Protein AF-A0A521LU55-F1 (afdb_monomer_lite)

Foldseek 3Di:
DDDDDDDDDDDDDDDDDPDDDDDDDPPPDPPPPPDPPPPDPDDDDADPFGWDWDWDDDPPWIWIWIDGPPDIKIWTWDQDPVRDIDIDID

Sequence (90 aa):
MNDLPHLHSAGCSTALRAGLLLTAVSLSAPLVLNAPAAEHPSPSSPSSEGLQVEVVKKGLGKEVTIRKGSKEWYMLVEVTESNSVVIRQE

pLDDT: mean 72.76, std 21.5, range [36.94, 98.12]

Structure (mmCIF, N/CA/C/O backbone):
data_AF-A0A521LU55-F1
#
_entry.id   AF-A0A521LU55-F1
#
loop_
_atom_site.group_PDB
_atom_site.id
_atom_site.type_symbol
_atom_site.label_atom_id
_atom_site.label_alt_id
_atom_site.label_comp_id
_atom_site.label_asym_id
_atom_site.label_entity_id
_atom_site.label_seq_id
_atom_site.pdbx_PDB_ins_code
_atom_site.Cartn_x
_atom_site.Cartn_y
_atom_site.Cartn_z
_atom_site.occupancy
_atom_site.B_iso_or_equiv
_atom_site.auth_seq_id
_atom_site.auth_comp_id
_atom_site.auth_asym_id
_atom_site.auth_atom_id
_atom_site.pdbx_PDB_model_num
ATOM 1 N N . MET A 1 1 ? 5.865 -61.857 -54.803 1.00 36.94 1 MET A N 1
ATOM 2 C CA . MET A 1 1 ? 7.276 -62.215 -54.564 1.00 36.94 1 MET A CA 1
ATOM 3 C C . MET A 1 1 ? 7.713 -61.591 -53.250 1.00 36.94 1 MET A C 1
ATOM 5 O O . MET A 1 1 ? 7.701 -60.375 -53.188 1.00 36.94 1 MET A O 1
ATOM 9 N N . ASN A 1 2 ? 8.075 -62.280 -52.177 1.00 40.31 2 ASN A N 1
ATOM 10 C CA . ASN A 1 2 ? 8.152 -63.703 -51.851 1.00 40.31 2 ASN A CA 1
ATOM 11 C C . ASN A 1 2 ? 8.099 -63.806 -50.309 1.00 40.31 2 ASN A C 1
ATOM 13 O O . ASN A 1 2 ? 8.660 -62.950 -49.631 1.00 40.31 2 ASN A O 1
ATOM 17 N N . ASP A 1 3 ? 7.384 -64.822 -49.830 1.00 40.56 3 ASP A N 1
ATOM 18 C CA . ASP A 1 3 ? 7.651 -65.707 -48.685 1.00 40.56 3 ASP A CA 1
ATOM 19 C C . ASP A 1 3 ? 8.272 -65.198 -47.355 1.00 40.56 3 ASP A C 1
ATOM 21 O O . ASP A 1 3 ? 9.421 -64.770 -47.276 1.00 40.56 3 ASP A O 1
ATOM 25 N N . LEU A 1 4 ? 7.515 -65.413 -46.263 1.00 42.72 4 LEU A N 1
ATOM 26 C CA . LEU A 1 4 ? 8.006 -65.888 -44.944 1.00 42.72 4 LEU A CA 1
ATOM 27 C C . LEU A 1 4 ? 8.591 -67.322 -45.093 1.00 42.72 4 LEU A C 1
ATOM 29 O O . LEU A 1 4 ? 8.310 -67.954 -46.103 1.00 42.72 4 LEU A O 1
ATOM 33 N N . PRO A 1 5 ? 9.104 -68.013 -44.050 1.00 51.72 5 PRO A N 1
ATOM 34 C CA . PRO A 1 5 ? 9.952 -67.664 -42.902 1.00 51.72 5 PRO A CA 1
ATOM 35 C C . PRO A 1 5 ? 11.160 -68.638 -42.790 1.00 51.72 5 PRO A C 1
ATOM 37 O O . PRO A 1 5 ? 11.114 -69.742 -43.320 1.00 51.72 5 PRO A O 1
ATOM 40 N N . HIS A 1 6 ? 12.198 -68.338 -41.997 1.00 44.72 6 HIS A N 1
ATOM 41 C CA . HIS A 1 6 ? 13.154 -69.379 -41.575 1.00 44.72 6 HIS A CA 1
ATOM 42 C C . HIS A 1 6 ? 13.539 -69.238 -40.102 1.00 44.72 6 HIS A C 1
ATOM 44 O O . HIS A 1 6 ? 14.307 -68.365 -39.706 1.00 44.72 6 HIS A O 1
ATOM 50 N N . LEU A 1 7 ? 12.987 -70.150 -39.298 1.00 42.69 7 LEU A N 1
ATOM 51 C CA . LEU A 1 7 ? 13.547 -70.563 -38.019 1.00 42.69 7 LEU A CA 1
ATOM 52 C C . LEU A 1 7 ? 14.908 -71.239 -38.270 1.00 42.69 7 LEU A C 1
ATOM 54 O O . LEU A 1 7 ? 14.999 -72.174 -39.063 1.00 42.69 7 LEU A O 1
ATOM 58 N N . HIS A 1 8 ? 15.929 -70.839 -37.523 1.00 42.28 8 HIS A N 1
ATOM 59 C CA . HIS A 1 8 ? 17.131 -71.635 -37.264 1.00 42.28 8 HIS A CA 1
ATOM 60 C C . HIS A 1 8 ? 17.391 -71.464 -35.760 1.00 42.28 8 HIS A C 1
ATOM 62 O O . HIS A 1 8 ? 17.612 -70.348 -35.305 1.00 42.28 8 HIS A O 1
ATOM 68 N N . SER A 1 9 ? 17.039 -72.415 -34.892 1.00 40.94 9 SER A N 1
ATOM 69 C CA . SER A 1 9 ? 17.594 -73.766 -34.713 1.00 40.94 9 SER A CA 1
ATOM 70 C C . SER A 1 9 ? 19.089 -73.762 -34.385 1.00 40.94 9 SER A C 1
ATOM 72 O O . SER A 1 9 ? 19.884 -73.174 -35.111 1.00 40.94 9 SER A O 1
ATOM 74 N N . ALA A 1 10 ? 19.416 -74.514 -33.329 1.00 42.78 10 ALA A N 1
ATOM 75 C CA . ALA A 1 10 ? 20.726 -74.794 -32.735 1.00 42.78 10 ALA A CA 1
ATOM 76 C C . ALA A 1 10 ? 21.282 -73.685 -31.813 1.00 42.78 10 ALA A C 1
ATOM 78 O O . ALA A 1 10 ? 21.436 -72.541 -32.204 1.00 42.78 10 ALA A O 1
ATOM 79 N N . GLY A 1 11 ? 21.628 -73.942 -30.557 1.00 41.91 11 GLY A N 1
ATOM 80 C CA . GLY A 1 11 ? 21.669 -75.203 -29.841 1.00 41.91 11 GLY A CA 1
ATOM 81 C C . GLY A 1 11 ? 21.915 -74.934 -28.362 1.00 41.91 11 GLY A C 1
ATOM 82 O O . GLY A 1 11 ? 22.695 -74.067 -27.976 1.00 41.91 11 GLY A O 1
ATOM 83 N N . CYS A 1 12 ? 21.204 -75.696 -27.545 1.00 44.75 12 CYS A N 1
ATOM 84 C CA . CYS A 1 12 ? 21.507 -75.898 -26.145 1.00 44.75 12 CYS A CA 1
ATOM 85 C C . CYS A 1 12 ? 22.883 -76.575 -26.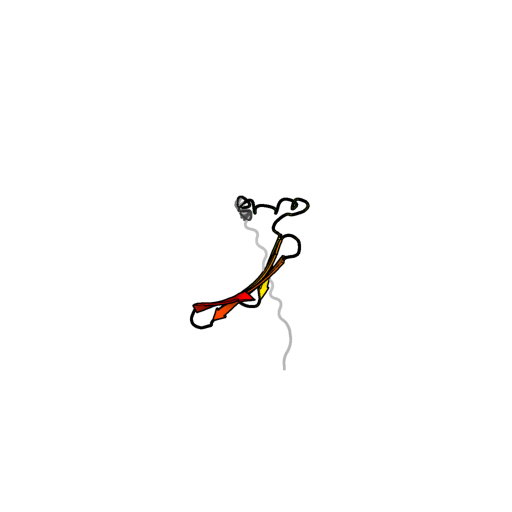045 1.00 44.75 12 CYS A C 1
ATOM 87 O O . CYS A 1 12 ? 23.075 -77.636 -26.634 1.00 44.75 12 CYS A O 1
ATOM 89 N N . SER A 1 13 ? 23.830 -76.000 -25.306 1.00 43.66 13 SER A N 1
ATOM 90 C CA . SER A 1 13 ? 24.841 -76.815 -24.633 1.00 43.66 13 SER A CA 1
ATOM 91 C C . SER A 1 13 ? 25.329 -76.111 -23.375 1.00 43.66 13 SER A C 1
ATOM 93 O O . SER A 1 13 ? 26.028 -75.100 -23.394 1.00 43.66 13 SER A O 1
ATOM 95 N N . THR A 1 14 ? 24.851 -76.665 -22.271 1.00 48.03 14 THR A N 1
ATOM 96 C CA . THR A 1 14 ? 25.182 -76.414 -20.875 1.00 48.03 14 THR A CA 1
ATOM 97 C C . THR A 1 14 ? 26.684 -76.316 -20.623 1.00 48.03 14 THR A C 1
ATOM 99 O O . THR A 1 14 ? 27.406 -77.298 -20.777 1.00 48.03 14 THR A O 1
ATOM 102 N N . ALA A 1 15 ? 27.131 -75.180 -20.096 1.00 48.94 15 ALA A N 1
ATOM 103 C CA . ALA A 1 15 ? 28.370 -75.108 -19.334 1.00 48.94 15 ALA A CA 1
ATOM 104 C C . ALA A 1 15 ? 28.093 -74.386 -18.015 1.00 48.94 15 ALA A C 1
ATOM 106 O O . ALA A 1 15 ? 28.077 -73.162 -17.907 1.00 48.94 15 ALA A O 1
ATOM 107 N N . LEU A 1 16 ? 27.819 -75.224 -17.023 1.00 52.41 16 LEU A N 1
ATOM 108 C CA . LEU A 1 16 ? 27.724 -74.952 -15.603 1.00 52.41 16 LEU A CA 1
ATOM 109 C C . LEU A 1 16 ? 28.897 -74.066 -15.143 1.00 52.41 16 LEU A C 1
ATOM 111 O O . LEU A 1 16 ? 30.030 -74.532 -15.034 1.00 52.41 16 LEU A O 1
ATOM 115 N N . ARG A 1 17 ? 28.637 -72.798 -14.831 1.00 44.50 17 ARG A N 1
ATOM 116 C CA . ARG A 1 17 ? 29.518 -72.012 -13.964 1.00 44.50 17 ARG A CA 1
ATOM 117 C C . ARG A 1 17 ? 28.672 -71.278 -12.943 1.00 44.50 17 ARG A C 1
ATOM 119 O O . ARG A 1 17 ? 28.075 -70.245 -13.221 1.00 44.50 17 ARG A O 1
ATOM 126 N N . ALA A 1 18 ? 28.628 -71.874 -11.756 1.00 48.53 18 ALA A N 1
ATOM 127 C CA . ALA A 1 18 ? 28.229 -71.221 -10.527 1.00 48.53 18 ALA A CA 1
ATOM 128 C C . ALA A 1 18 ? 29.055 -69.934 -10.371 1.00 48.53 18 ALA A C 1
ATOM 130 O O . ALA A 1 18 ? 30.252 -69.977 -10.100 1.00 48.53 18 ALA A O 1
ATOM 131 N N . GLY A 1 19 ? 28.407 -68.800 -10.613 1.00 49.72 19 GLY A N 1
ATOM 132 C CA . GLY A 1 19 ? 28.951 -67.466 -10.421 1.00 49.72 19 GLY A CA 1
ATOM 133 C C . GLY A 1 19 ? 28.017 -66.708 -9.499 1.00 49.72 19 GLY A C 1
ATOM 134 O O . GLY A 1 19 ? 27.133 -65.991 -9.951 1.00 49.72 19 GLY A O 1
ATOM 135 N N . LEU A 1 20 ? 28.192 -66.927 -8.198 1.00 53.88 20 LEU A N 1
ATOM 136 C CA . LEU A 1 20 ? 27.666 -66.073 -7.144 1.00 53.88 20 LEU A CA 1
ATOM 137 C C . LEU A 1 20 ? 28.187 -64.646 -7.379 1.00 53.88 20 LEU A C 1
ATOM 139 O O . LEU A 1 20 ? 29.355 -64.371 -7.122 1.00 53.88 20 LEU A O 1
ATOM 143 N N . LEU A 1 21 ? 27.333 -63.748 -7.865 1.00 52.66 21 LEU A N 1
ATOM 144 C CA . LEU A 1 21 ? 27.597 -62.310 -7.881 1.00 52.66 21 LEU A CA 1
ATOM 145 C C . LEU A 1 21 ? 26.465 -61.609 -7.135 1.00 52.66 21 LEU A C 1
ATOM 147 O O . LEU A 1 21 ? 25.432 -61.231 -7.679 1.00 52.66 21 LEU A O 1
ATOM 151 N N . LEU A 1 22 ? 26.687 -61.526 -5.826 1.00 56.25 22 LEU A N 1
ATOM 152 C CA . LEU A 1 22 ? 26.061 -60.574 -4.924 1.00 56.25 22 LEU A CA 1
ATOM 153 C C . LEU A 1 22 ? 26.355 -59.132 -5.372 1.00 56.25 22 LEU A C 1
ATOM 155 O O . LEU A 1 22 ? 27.426 -58.850 -5.906 1.00 56.25 22 LEU A O 1
ATOM 159 N N . THR A 1 23 ? 25.458 -58.233 -4.950 1.00 55.25 23 THR A N 1
ATOM 160 C CA . THR A 1 23 ? 25.578 -56.759 -4.868 1.00 55.25 23 THR A CA 1
ATOM 161 C C . 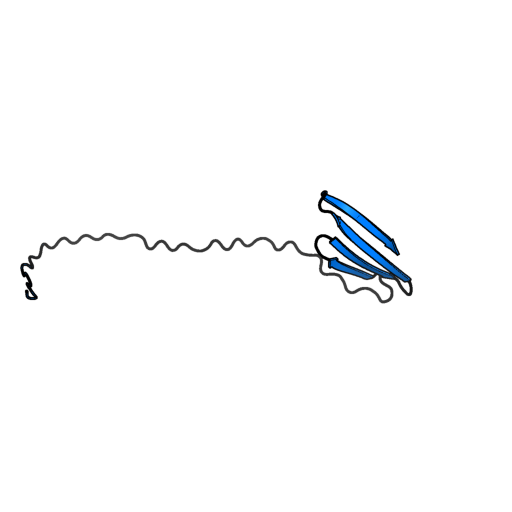THR A 1 23 ? 25.198 -55.994 -6.148 1.00 55.25 23 THR A C 1
ATOM 163 O O . THR A 1 23 ? 25.608 -56.353 -7.237 1.00 55.25 23 THR A O 1
ATOM 166 N N . ALA A 1 24 ? 24.396 -54.931 -6.130 1.00 55.75 24 ALA A N 1
ATOM 167 C CA . ALA A 1 24 ? 23.765 -54.187 -5.047 1.00 55.75 24 ALA A CA 1
ATOM 168 C C . ALA A 1 24 ? 22.447 -53.599 -5.579 1.00 55.75 24 ALA A C 1
ATOM 170 O O . ALA A 1 24 ? 22.434 -52.953 -6.625 1.00 55.75 24 ALA A O 1
ATOM 171 N N . VAL A 1 25 ? 21.342 -53.797 -4.858 1.00 56.34 25 VAL A N 1
ATOM 172 C CA . VAL A 1 25 ? 20.148 -52.969 -5.051 1.00 56.34 25 VAL A CA 1
ATOM 173 C C . VAL A 1 25 ? 20.494 -51.602 -4.473 1.00 56.34 25 VAL A C 1
ATOM 175 O O . VAL A 1 25 ? 20.598 -51.444 -3.258 1.00 56.34 25 VAL A O 1
ATOM 178 N N . SER A 1 26 ? 20.730 -50.622 -5.338 1.00 56.66 26 SER A N 1
ATOM 179 C CA . SER A 1 26 ? 20.880 -49.225 -4.950 1.00 56.66 26 SER A CA 1
ATOM 180 C C . SER A 1 26 ? 19.521 -48.694 -4.486 1.00 56.66 26 SER A C 1
ATOM 182 O O . SER A 1 26 ? 18.747 -48.138 -5.259 1.00 56.66 26 SER A O 1
ATOM 184 N N . LEU A 1 27 ? 19.220 -48.889 -3.199 1.00 57.34 27 LEU A N 1
ATOM 185 C CA . LEU A 1 27 ? 18.163 -48.166 -2.496 1.00 57.34 27 LEU A CA 1
ATOM 186 C C . LEU A 1 27 ? 18.621 -46.707 -2.345 1.00 57.34 27 LEU A C 1
ATOM 188 O O . LEU A 1 27 ? 19.267 -46.330 -1.370 1.00 57.34 27 LEU A O 1
ATOM 192 N N . SER A 1 28 ? 18.326 -45.875 -3.338 1.00 64.12 28 SER A N 1
ATOM 193 C CA . SER A 1 28 ? 18.416 -44.425 -3.203 1.00 64.12 28 SER A CA 1
ATOM 194 C C . SER A 1 28 ? 17.279 -43.954 -2.297 1.00 64.12 28 SER A C 1
ATOM 196 O O . SER A 1 28 ? 16.175 -43.653 -2.746 1.00 64.12 28 SER A O 1
ATOM 198 N N . ALA A 1 29 ? 17.540 -43.919 -0.991 1.00 66.50 29 ALA A N 1
ATOM 199 C CA . ALA A 1 29 ? 16.669 -43.234 -0.049 1.00 66.50 29 ALA A CA 1
ATOM 200 C C . ALA A 1 29 ? 16.654 -41.730 -0.392 1.00 66.50 29 ALA A C 1
ATOM 202 O O . ALA A 1 29 ? 17.732 -41.131 -0.489 1.00 66.50 29 ALA A O 1
ATOM 203 N N . PRO A 1 30 ? 15.485 -41.088 -0.578 1.00 62.97 30 PRO A N 1
ATOM 204 C CA . PRO A 1 30 ? 15.443 -39.639 -0.664 1.00 62.97 30 PRO A CA 1
ATOM 205 C C . PRO A 1 30 ? 15.857 -39.076 0.698 1.00 62.97 30 PRO A C 1
ATOM 207 O O . PRO A 1 30 ? 15.229 -39.351 1.720 1.00 62.97 30 PRO A O 1
ATOM 210 N N . LEU A 1 31 ? 16.934 -38.292 0.707 1.00 62.59 31 LEU A N 1
ATOM 211 C CA . LEU A 1 31 ? 17.289 -37.423 1.822 1.00 62.59 31 LEU A CA 1
ATOM 212 C C . LEU A 1 31 ? 16.123 -36.452 2.044 1.00 62.59 31 LEU A C 1
ATOM 214 O O . LEU A 1 31 ? 15.998 -35.443 1.352 1.00 62.59 31 LEU A O 1
ATOM 218 N N . VAL A 1 32 ? 15.248 -36.768 2.999 1.00 65.38 32 VAL A N 1
ATOM 219 C CA . VAL A 1 32 ? 14.290 -35.803 3.538 1.00 65.38 32 VAL A CA 1
ATOM 220 C C . VAL A 1 32 ? 15.109 -34.826 4.368 1.00 65.38 32 VAL A C 1
ATOM 222 O O . VAL A 1 32 ? 15.460 -35.094 5.516 1.00 65.38 32 VAL A O 1
ATOM 225 N N . LEU A 1 33 ? 15.484 -33.707 3.752 1.00 64.19 33 LEU A N 1
ATOM 226 C CA . LEU A 1 33 ? 16.105 -32.597 4.453 1.00 64.19 33 LEU A CA 1
ATOM 227 C C . LEU A 1 33 ? 15.037 -31.997 5.376 1.00 64.19 33 LEU A C 1
ATOM 229 O O . LEU A 1 33 ? 14.195 -31.213 4.943 1.00 64.19 33 LEU A O 1
ATOM 233 N N . ASN A 1 34 ? 15.033 -32.415 6.641 1.00 64.00 34 ASN A N 1
ATOM 234 C CA . ASN A 1 34 ? 14.242 -31.783 7.688 1.00 64.00 34 ASN A CA 1
ATOM 235 C C . ASN A 1 34 ? 14.833 -30.390 7.945 1.00 64.00 34 ASN A C 1
ATOM 237 O O . ASN A 1 34 ? 15.685 -30.213 8.815 1.00 64.00 34 ASN A O 1
ATOM 241 N N . ALA A 1 35 ? 14.439 -29.415 7.125 1.00 63.59 35 ALA A N 1
ATOM 242 C CA . ALA A 1 35 ? 14.700 -28.016 7.407 1.00 63.59 35 ALA A CA 1
ATOM 243 C C . ALA A 1 35 ? 14.015 -27.681 8.743 1.00 63.59 35 ALA A C 1
ATOM 245 O O . ALA A 1 35 ? 12.837 -28.017 8.899 1.00 63.59 35 ALA A O 1
ATOM 246 N N . PRO A 1 36 ? 14.698 -27.046 9.714 1.00 57.69 36 PRO A N 1
ATOM 247 C CA . PRO A 1 36 ? 13.989 -26.475 10.844 1.00 57.69 36 PRO A CA 1
ATOM 248 C C . PRO A 1 36 ? 12.994 -25.478 10.257 1.00 57.69 36 PRO A C 1
ATOM 250 O O . PRO A 1 36 ? 13.390 -24.538 9.563 1.00 57.69 36 PRO 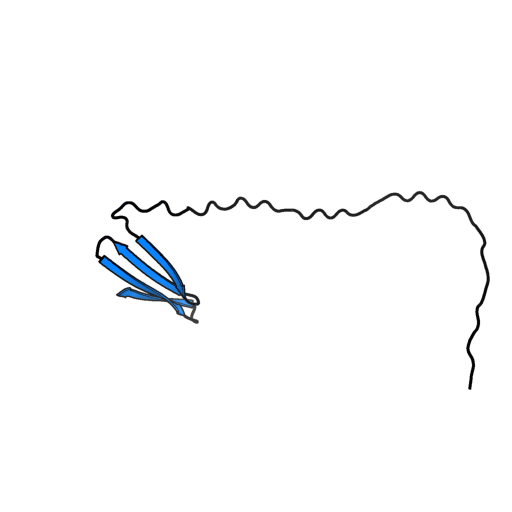A O 1
ATOM 253 N N . ALA A 1 37 ? 11.703 -25.737 10.461 1.00 57.62 37 ALA A N 1
ATOM 254 C CA . ALA A 1 37 ? 10.670 -24.768 10.166 1.00 57.62 37 ALA A CA 1
ATOM 255 C C . ALA A 1 37 ? 11.080 -23.490 10.896 1.00 57.62 37 ALA A C 1
ATOM 257 O O . ALA A 1 37 ? 11.113 -23.464 12.125 1.00 57.62 37 ALA A O 1
ATOM 258 N N . ALA A 1 38 ? 11.485 -22.469 10.138 1.00 60.12 38 ALA A N 1
ATOM 259 C CA . ALA A 1 38 ? 11.607 -21.133 10.675 1.00 60.12 38 ALA A CA 1
ATOM 260 C C . ALA A 1 38 ? 10.238 -20.831 11.276 1.00 60.12 38 ALA A C 1
ATOM 262 O O . ALA A 1 38 ? 9.239 -20.803 10.556 1.00 60.12 38 ALA A O 1
ATOM 263 N N . GLU A 1 39 ? 10.196 -20.750 12.601 1.00 52.59 39 GLU A N 1
ATOM 264 C CA . GLU A 1 39 ? 9.004 -20.462 13.375 1.00 52.59 39 GLU A CA 1
ATOM 265 C C . GLU A 1 39 ? 8.492 -19.109 12.879 1.00 52.59 39 GLU A C 1
ATOM 267 O O . GLU A 1 39 ? 9.022 -18.048 13.207 1.00 52.59 39 GLU A O 1
ATOM 272 N N . HIS A 1 40 ? 7.532 -19.147 11.957 1.00 57.69 40 HIS A N 1
ATOM 273 C CA . HIS A 1 40 ? 6.831 -17.956 11.524 1.00 57.69 40 HIS A CA 1
ATOM 274 C C . HIS A 1 40 ? 6.067 -17.484 12.761 1.00 57.69 40 HIS A C 1
ATOM 276 O O .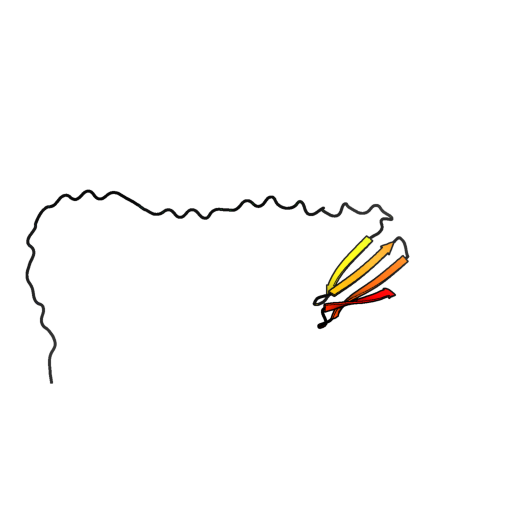 HIS A 1 40 ? 5.282 -18.275 13.293 1.00 57.69 40 HIS A O 1
ATOM 282 N N . PRO A 1 41 ? 6.291 -16.257 13.263 1.00 63.19 41 PRO A N 1
ATOM 283 C CA . PRO A 1 41 ? 5.528 -15.764 14.394 1.00 63.19 41 PRO A CA 1
ATOM 284 C C . PRO A 1 41 ? 4.048 -15.780 14.008 1.00 63.19 41 PRO A C 1
ATOM 286 O O . PRO A 1 41 ? 3.600 -15.006 13.161 1.00 63.19 41 PRO A O 1
ATOM 289 N N . SER A 1 42 ? 3.298 -16.706 14.604 1.00 62.78 42 SER A N 1
ATOM 290 C CA . SER A 1 42 ? 1.842 -16.717 14.536 1.00 62.78 42 SER A CA 1
ATOM 291 C C . SER A 1 42 ? 1.347 -15.393 15.117 1.00 62.78 42 SER A C 1
ATOM 293 O O . SER A 1 42 ? 1.756 -15.050 16.231 1.00 62.78 42 SER A O 1
ATOM 295 N N . PRO A 1 43 ? 0.502 -14.625 14.406 1.00 63.31 43 PRO A N 1
ATOM 296 C CA . PRO A 1 43 ? -0.024 -13.387 14.953 1.00 63.31 43 PRO A CA 1
ATOM 297 C C . PRO A 1 43 ? -0.859 -13.727 16.188 1.00 63.31 43 PRO A C 1
ATOM 299 O O . PRO A 1 43 ? -1.865 -14.434 16.111 1.00 63.31 43 PRO A O 1
ATOM 302 N N . SER A 1 44 ? -0.396 -13.260 17.345 1.00 65.25 44 SER A N 1
ATOM 303 C CA . SER A 1 44 ? -1.148 -13.304 18.589 1.00 65.25 44 SER A CA 1
ATOM 304 C C . SER A 1 44 ? -2.486 -12.587 18.402 1.00 65.25 44 SER A C 1
ATOM 306 O O . SER A 1 44 ? -2.576 -11.558 17.731 1.00 65.25 44 SER A O 1
ATOM 308 N N . SER A 1 45 ? -3.544 -13.154 18.982 1.00 62.03 45 SER A N 1
ATOM 309 C CA . SER A 1 45 ? -4.897 -12.595 18.943 1.00 62.03 45 SER A CA 1
ATOM 310 C C . SER A 1 45 ? -4.891 -11.143 19.445 1.00 62.03 45 SER A C 1
ATOM 312 O O . SER A 1 45 ? -4.473 -10.923 20.590 1.00 62.03 45 SER A O 1
ATOM 314 N N . PRO A 1 46 ? -5.330 -10.152 18.643 1.00 58.38 46 PRO A N 1
ATOM 315 C CA . PRO A 1 46 ? -5.284 -8.760 19.055 1.00 58.38 46 PRO A CA 1
ATOM 316 C C . PRO A 1 46 ? -6.258 -8.522 20.211 1.00 58.38 46 PRO A C 1
ATOM 318 O O . PRO A 1 46 ? -7.410 -8.956 20.190 1.00 58.38 46 PRO A O 1
ATOM 321 N N . SER A 1 47 ? -5.768 -7.822 21.231 1.00 59.00 47 SER A N 1
ATOM 322 C CA . SER A 1 47 ? -6.570 -7.247 22.308 1.00 59.00 47 SER A CA 1
ATOM 323 C C . SER A 1 47 ? -7.685 -6.355 21.745 1.00 59.00 47 SER A C 1
ATOM 325 O O . SER A 1 47 ? -7.590 -5.856 20.626 1.00 59.00 47 SER A O 1
ATOM 327 N N . SER A 1 48 ? -8.744 -6.136 22.530 1.00 58.91 48 SER A N 1
ATOM 328 C CA . SER A 1 48 ? -9.999 -5.490 22.097 1.00 58.91 48 SER A CA 1
ATOM 329 C C . SER A 1 48 ? -9.865 -4.060 21.527 1.00 58.91 48 SER A C 1
ATOM 331 O O . SER A 1 48 ? -10.838 -3.557 20.977 1.00 58.91 48 SER A O 1
ATOM 333 N N . GLU A 1 49 ? -8.689 -3.424 21.612 1.00 66.69 49 GLU A N 1
ATOM 334 C CA . GLU A 1 49 ? -8.336 -2.166 20.921 1.00 66.69 49 GLU A CA 1
ATOM 335 C C . GLU A 1 49 ? -6.920 -2.215 20.296 1.00 66.69 49 GLU A C 1
ATOM 337 O O . GLU A 1 49 ? -6.168 -1.237 20.279 1.00 66.69 49 GLU A O 1
ATOM 342 N N . GLY A 1 50 ? -6.502 -3.391 19.827 1.00 77.88 50 GLY A N 1
ATOM 343 C CA . GLY A 1 50 ? -5.192 -3.609 19.222 1.00 77.88 50 GLY A CA 1
ATOM 344 C C . GLY A 1 50 ? -5.030 -2.897 17.877 1.00 77.88 50 GLY A C 1
ATOM 345 O O . GLY A 1 50 ? -5.979 -2.757 17.107 1.00 77.88 50 GLY A O 1
ATOM 346 N N . LEU A 1 51 ? -3.800 -2.467 17.582 1.00 91.19 51 LEU A N 1
ATOM 347 C CA . LEU A 1 51 ? -3.400 -2.063 16.234 1.00 91.19 51 LEU A CA 1
ATOM 348 C C . LEU A 1 51 ? -3.506 -3.288 15.316 1.00 91.19 51 LEU A C 1
ATOM 350 O O . LEU A 1 51 ? -2.786 -4.264 15.516 1.00 91.19 51 LEU A O 1
ATOM 354 N N . GLN A 1 52 ? -4.390 -3.236 14.327 1.00 93.75 52 GLN A N 1
ATOM 355 C CA . GLN A 1 52 ? -4.541 -4.282 13.321 1.00 93.75 52 GLN A CA 1
ATOM 356 C C . GLN A 1 52 ? -3.853 -3.832 12.038 1.00 93.75 52 GLN A C 1
ATOM 358 O O . GLN A 1 52 ? -4.050 -2.705 11.585 1.00 93.75 52 GLN A O 1
ATOM 363 N N . VAL A 1 53 ? -3.040 -4.710 11.460 1.00 95.12 53 VAL A N 1
ATOM 364 C CA . VAL A 1 53 ? -2.348 -4.458 10.196 1.00 95.12 53 VAL A CA 1
ATOM 365 C C . VAL A 1 53 ? -2.660 -5.608 9.259 1.00 95.12 53 VAL A C 1
ATOM 367 O O . VAL A 1 53 ? -2.332 -6.758 9.543 1.00 95.12 53 VAL A O 1
ATOM 370 N N . GLU A 1 54 ? -3.296 -5.287 8.144 1.00 96.69 54 GLU A N 1
ATOM 371 C CA . GLU A 1 54 ? -3.583 -6.211 7.060 1.00 96.69 54 GLU A CA 1
ATOM 372 C C . GLU A 1 54 ? -2.668 -5.886 5.880 1.00 96.69 54 GLU A C 1
ATOM 374 O O . GLU A 1 54 ? -2.513 -4.725 5.504 1.00 96.69 54 GLU A O 1
ATOM 379 N N . VAL A 1 55 ? -2.027 -6.911 5.316 1.00 97.00 55 VAL A N 1
ATOM 380 C CA . VAL A 1 55 ? -1.103 -6.768 4.188 1.00 97.00 55 VAL A CA 1
ATOM 381 C C . VAL A 1 55 ? -1.501 -7.748 3.098 1.00 97.00 55 VAL A C 1
ATOM 383 O O . VAL A 1 55 ? -1.347 -8.959 3.249 1.00 97.00 55 VAL A O 1
ATOM 386 N N . VAL A 1 56 ? -1.950 -7.217 1.967 1.00 97.75 56 VAL A N 1
ATOM 387 C CA . VAL A 1 56 ? -2.369 -7.990 0.799 1.00 97.75 56 VAL A CA 1
ATOM 388 C C . VAL A 1 56 ? -1.328 -7.829 -0.304 1.00 97.75 56 VAL A C 1
ATOM 390 O O . VAL A 1 56 ? -0.878 -6.728 -0.613 1.00 97.75 56 VAL A O 1
ATOM 393 N N . LYS A 1 57 ? -0.897 -8.935 -0.917 1.00 96.81 57 LYS A N 1
ATOM 394 C CA . LYS A 1 57 ? 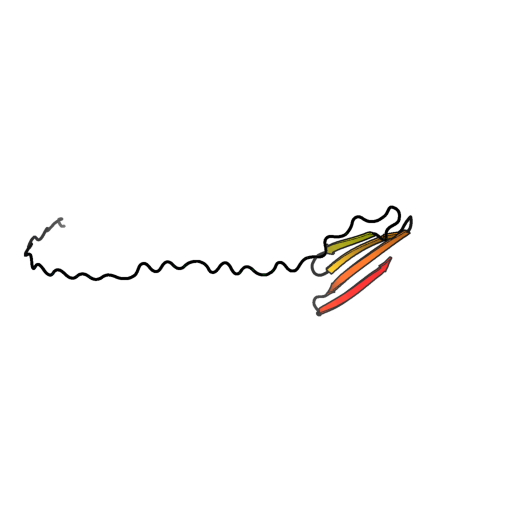0.013 -8.880 -2.071 1.00 96.81 57 LYS A CA 1
ATOM 395 C C . LYS A 1 57 ? -0.735 -8.337 -3.291 1.00 96.81 57 LYS A C 1
ATOM 397 O O . LYS A 1 57 ? -1.789 -8.859 -3.640 1.00 96.81 57 LYS A O 1
ATOM 402 N N . LYS A 1 58 ? -0.143 -7.368 -3.992 1.00 93.81 58 LYS A N 1
ATOM 403 C CA . LYS A 1 58 ? -0.707 -6.775 -5.213 1.00 93.81 58 LYS A CA 1
ATOM 404 C C . LYS A 1 58 ? 0.363 -6.699 -6.298 1.00 93.81 58 LYS A C 1
ATOM 406 O O . LYS A 1 58 ? 1.233 -5.835 -6.266 1.00 93.81 58 LYS A O 1
ATOM 411 N N . GLY A 1 59 ? 0.346 -7.651 -7.232 1.00 93.50 59 GLY A N 1
ATOM 412 C CA . GLY A 1 59 ? 1.423 -7.807 -8.218 1.00 93.50 59 GLY A CA 1
ATOM 413 C C . GLY A 1 59 ? 2.781 -8.044 -7.542 1.00 93.50 59 GLY A C 1
ATOM 414 O O . GLY A 1 59 ? 2.927 -8.978 -6.748 1.00 93.50 59 GLY A O 1
ATOM 415 N N . LEU A 1 60 ? 3.761 -7.187 -7.845 1.00 94.31 60 LEU A N 1
ATOM 416 C CA . LEU A 1 60 ? 5.072 -7.150 -7.177 1.00 94.31 60 LEU A CA 1
ATOM 417 C C . LEU A 1 60 ? 5.067 -6.329 -5.872 1.00 94.31 60 LEU A C 1
ATOM 419 O O . LEU A 1 60 ? 6.016 -6.395 -5.096 1.00 94.31 60 LEU A O 1
ATOM 423 N N . GLY A 1 61 ? 3.996 -5.575 -5.628 1.00 96.00 61 GLY A N 1
ATOM 424 C CA . GLY A 1 61 ? 3.816 -4.683 -4.492 1.00 96.00 61 GLY A CA 1
ATOM 425 C C . GLY A 1 61 ? 2.876 -5.223 -3.410 1.00 96.00 61 GLY A C 1
ATOM 426 O O . GLY A 1 61 ? 2.635 -6.433 -3.290 1.00 96.00 61 GLY A O 1
ATOM 427 N N . LYS A 1 62 ? 2.357 -4.308 -2.586 1.00 98.06 62 LYS A N 1
ATOM 428 C CA . LYS A 1 62 ? 1.476 -4.599 -1.449 1.00 98.06 62 LYS A CA 1
ATOM 429 C C . LYS A 1 62 ? 0.417 -3.519 -1.274 1.00 98.06 62 LYS A C 1
ATOM 431 O O . LYS A 1 62 ? 0.684 -2.343 -1.476 1.00 98.06 62 LYS A O 1
ATOM 436 N N . GLU A 1 63 ? -0.754 -3.927 -0.834 1.00 98.12 63 GLU A N 1
ATOM 437 C CA . GLU A 1 63 ? -1.776 -3.055 -0.273 1.00 98.12 63 GLU A CA 1
ATOM 438 C C . GLU A 1 63 ? -1.775 -3.273 1.240 1.00 98.12 63 GLU A C 1
ATOM 440 O O . GLU A 1 63 ? -1.742 -4.416 1.702 1.00 98.12 63 GLU A O 1
ATOM 445 N N . VAL A 1 64 ? -1.704 -2.192 2.008 1.00 98.00 64 VAL A N 1
ATOM 446 C CA . VAL A 1 64 ? -1.607 -2.230 3.466 1.00 98.00 64 VAL A CA 1
ATOM 447 C C . VAL A 1 64 ? -2.756 -1.427 4.043 1.00 98.00 64 VAL A C 1
ATOM 449 O O . VAL A 1 64 ? -2.917 -0.252 3.714 1.00 98.00 64 VAL A O 1
ATOM 452 N N . THR A 1 65 ? -3.509 -2.047 4.943 1.00 96.88 65 THR A N 1
ATOM 453 C CA . THR A 1 65 ? -4.548 -1.371 5.714 1.00 96.88 65 THR A CA 1
ATOM 454 C C . THR A 1 65 ? -4.213 -1.464 7.190 1.00 96.88 65 THR A C 1
ATOM 456 O O . THR A 1 65 ? -3.987 -2.548 7.730 1.00 96.88 65 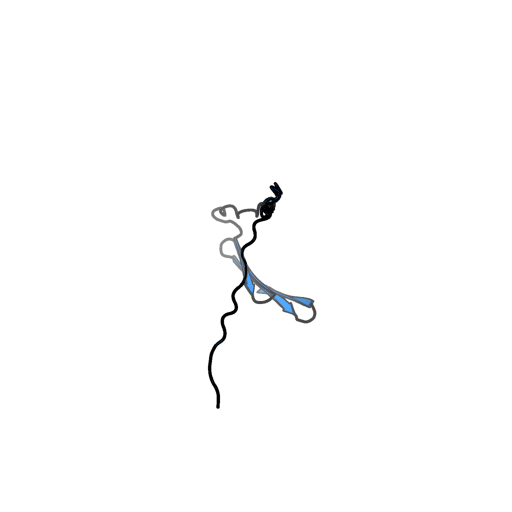THR A O 1
ATOM 459 N N . ILE A 1 66 ? -4.162 -0.312 7.851 1.00 95.88 66 ILE A N 1
ATOM 460 C CA . ILE A 1 66 ? -3.875 -0.204 9.279 1.00 95.88 66 ILE A CA 1
ATOM 461 C C . ILE A 1 66 ? -5.136 0.298 9.966 1.00 95.88 66 ILE A C 1
ATOM 463 O O . ILE A 1 66 ? -5.643 1.357 9.614 1.00 95.88 66 ILE A O 1
ATOM 467 N N . ARG A 1 67 ? -5.624 -0.430 10.971 1.00 95.50 67 ARG A N 1
ATOM 468 C CA . ARG A 1 67 ? -6.815 -0.067 11.752 1.00 95.50 67 ARG A CA 1
ATOM 469 C C . ARG A 1 67 ? -6.448 0.068 13.225 1.00 95.50 67 ARG A C 1
ATOM 471 O O . ARG A 1 67 ? -5.808 -0.816 13.796 1.00 95.50 67 ARG A O 1
ATOM 478 N N . LYS A 1 68 ? -6.842 1.177 13.856 1.00 94.25 68 LYS A N 1
ATOM 479 C CA . LYS A 1 68 ? -6.683 1.406 15.302 1.00 94.25 68 LYS A CA 1
ATOM 480 C C . LYS A 1 68 ? -7.888 2.163 15.854 1.00 94.25 68 LYS A C 1
ATOM 482 O O . LYS A 1 68 ? -8.043 3.358 15.596 1.00 94.25 68 LYS A O 1
ATOM 487 N N . GLY A 1 69 ? -8.712 1.485 16.650 1.00 90.44 69 GLY A N 1
ATOM 488 C CA . GLY A 1 69 ? -9.990 2.037 17.106 1.00 90.44 69 GLY A CA 1
ATOM 489 C C . GLY A 1 69 ? -10.877 2.372 15.903 1.00 90.44 69 GLY A C 1
ATOM 490 O O . GLY A 1 69 ? -11.130 1.510 15.069 1.00 90.44 69 GLY A O 1
ATOM 491 N N . SER A 1 70 ? -11.293 3.633 15.780 1.00 90.06 70 SER A N 1
ATOM 492 C CA . SER A 1 70 ? -12.066 4.146 14.637 1.00 90.06 70 SER A CA 1
ATOM 493 C C . SER A 1 70 ? -11.219 4.725 13.499 1.00 90.06 70 SER A C 1
ATOM 495 O O . SER A 1 70 ? -11.776 5.201 12.512 1.00 90.06 70 SER A O 1
ATOM 497 N N . LYS A 1 71 ? -9.887 4.745 13.637 1.00 93.81 71 LYS A N 1
ATOM 498 C CA . LYS A 1 71 ? -8.987 5.270 12.605 1.00 93.81 71 LYS A CA 1
ATOM 499 C C . LYS A 1 71 ? -8.541 4.161 11.669 1.00 93.81 71 LYS A C 1
ATOM 501 O O . LYS A 1 71 ? -8.189 3.068 12.119 1.00 93.81 71 LYS A O 1
ATOM 506 N N . GLU A 1 72 ? -8.491 4.498 10.392 1.00 95.00 72 GLU A N 1
ATOM 507 C CA . GLU A 1 72 ? -8.016 3.633 9.326 1.00 95.00 72 GLU A CA 1
ATOM 508 C C . GLU A 1 72 ? -7.050 4.414 8.435 1.00 95.00 72 GLU A C 1
ATOM 510 O O . GLU A 1 72 ? -7.281 5.591 8.161 1.00 95.00 72 GLU A O 1
ATOM 515 N N . TRP A 1 73 ? -5.961 3.764 8.031 1.00 97.12 73 TRP A N 1
ATOM 516 C CA . TRP A 1 73 ? -4.985 4.295 7.082 1.00 97.12 73 TRP A CA 1
ATOM 517 C C . TRP A 1 73 ? -4.759 3.286 5.973 1.00 97.12 73 TRP A C 1
ATOM 519 O O . TRP A 1 73 ? -4.646 2.082 6.239 1.00 97.12 73 TRP A O 1
ATOM 529 N N . TYR A 1 74 ? -4.620 3.794 4.754 1.00 97.38 74 TYR A N 1
ATOM 530 C CA . TYR A 1 74 ? -4.361 2.979 3.579 1.00 97.38 74 TYR A CA 1
ATOM 531 C C . TYR A 1 74 ? -3.008 3.329 2.982 1.00 97.38 74 TYR A C 1
ATOM 533 O O . TYR A 1 74 ? -2.633 4.495 2.852 1.00 97.38 74 TYR A O 1
ATOM 541 N N . MET A 1 75 ? -2.251 2.298 2.614 1.00 97.88 75 MET A N 1
ATOM 542 C CA . MET A 1 75 ? -1.008 2.466 1.879 1.00 97.88 75 MET A CA 1
ATOM 543 C C . MET A 1 75 ? -0.946 1.503 0.702 1.00 97.88 75 MET A C 1
ATOM 545 O O . MET A 1 75 ? -1.118 0.294 0.857 1.00 97.88 75 MET A O 1
ATOM 549 N N . LEU A 1 76 ? -0.611 2.033 -0.470 1.00 97.62 76 LEU A N 1
ATOM 550 C CA . LEU A 1 76 ? -0.279 1.244 -1.645 1.00 97.62 76 LEU A CA 1
ATOM 551 C C . LEU A 1 76 ? 1.230 1.300 -1.876 1.00 97.62 76 LEU A C 1
ATOM 553 O O . LEU A 1 76 ? 1.807 2.369 -2.066 1.00 97.62 76 LEU A O 1
ATOM 557 N N . VAL A 1 77 ? 1.857 0.132 -1.867 1.00 97.75 77 VAL A N 1
ATOM 558 C CA . VAL A 1 77 ? 3.267 -0.073 -2.184 1.00 97.75 77 VAL A CA 1
ATOM 559 C C . VAL A 1 77 ? 3.342 -0.682 -3.575 1.00 97.75 77 VAL A C 1
ATOM 561 O O . VAL A 1 77 ? 2.897 -1.808 -3.781 1.00 97.75 77 VAL A O 1
ATOM 564 N N . GLU A 1 78 ? 3.925 0.033 -4.527 1.00 97.31 78 GLU A N 1
ATOM 565 C CA . GLU A 1 78 ? 4.131 -0.424 -5.900 1.00 97.31 78 GLU A CA 1
ATOM 566 C C . GLU A 1 78 ? 5.625 -0.637 -6.139 1.00 97.31 78 GLU A C 1
ATOM 568 O O . GLU A 1 78 ? 6.453 0.177 -5.729 1.00 97.31 78 GLU A O 1
ATOM 573 N N . VAL A 1 79 ? 5.973 -1.731 -6.813 1.00 97.06 79 VAL A N 1
ATOM 574 C CA . VAL A 1 79 ? 7.332 -1.953 -7.314 1.00 97.06 79 VAL A CA 1
ATOM 575 C C . VAL A 1 79 ? 7.308 -1.700 -8.811 1.00 97.06 79 VAL A C 1
ATOM 577 O O . VAL A 1 79 ? 6.506 -2.301 -9.527 1.00 97.06 79 VAL A O 1
ATOM 580 N N . THR A 1 80 ? 8.158 -0.789 -9.269 1.00 94.62 80 THR A N 1
ATOM 581 C CA . THR A 1 80 ? 8.278 -0.432 -10.682 1.00 94.62 80 THR A CA 1
ATOM 582 C C . THR A 1 80 ? 9.241 -1.374 -11.404 1.00 94.62 80 THR A C 1
ATOM 584 O O . THR A 1 80 ? 10.084 -2.033 -10.793 1.00 94.62 80 THR A O 1
ATOM 587 N N . GLU A 1 81 ? 9.171 -1.391 -12.734 1.00 94.81 81 GLU A N 1
ATOM 588 C CA . GLU A 1 81 ? 10.105 -2.149 -13.579 1.00 94.81 81 GLU A CA 1
ATOM 589 C C . GLU A 1 81 ? 11.548 -1.634 -13.482 1.00 94.81 81 GLU A C 1
ATOM 591 O O . GLU A 1 81 ? 12.498 -2.380 -13.707 1.00 94.81 81 GLU A O 1
ATOM 596 N N . SER A 1 82 ? 11.731 -0.372 -13.083 1.00 95.38 82 SER A N 1
ATOM 597 C CA . SER A 1 82 ? 13.048 0.218 -12.840 1.00 95.38 82 SER A CA 1
ATOM 598 C C . SER A 1 82 ? 13.642 -0.161 -11.478 1.00 95.38 82 SER A C 1
ATOM 600 O O . SER A 1 82 ? 14.642 0.425 -11.067 1.00 95.38 82 SER A O 1
ATOM 602 N N . ASN A 1 83 ? 13.075 -1.162 -10.793 1.00 93.12 83 ASN A N 1
ATOM 603 C CA . ASN A 1 83 ? 13.475 -1.612 -9.457 1.00 93.12 83 ASN A CA 1
ATOM 604 C C . ASN A 1 83 ? 13.373 -0.506 -8.392 1.00 93.12 83 ASN A C 1
ATOM 606 O O . ASN A 1 83 ? 14.147 -0.483 -7.435 1.00 93.12 83 ASN A O 1
ATOM 610 N N . SER A 1 84 ? 12.419 0.416 -8.547 1.00 96.00 84 SER A N 1
ATOM 611 C CA . SER A 1 84 ? 12.095 1.413 -7.527 1.00 96.00 84 SER A CA 1
ATOM 612 C C . SER A 1 84 ? 10.811 1.053 -6.781 1.00 96.00 84 SER A C 1
ATOM 614 O O . SER A 1 84 ? 9.968 0.303 -7.278 1.00 96.00 84 SER A O 1
ATOM 616 N N . VAL A 1 85 ? 10.669 1.585 -5.566 1.00 97.62 85 VAL A N 1
ATOM 617 C CA . VAL A 1 85 ? 9.469 1.420 -4.740 1.00 97.62 85 VAL A CA 1
ATOM 618 C C . VAL A 1 85 ? 8.753 2.759 -4.644 1.00 97.62 85 VAL A C 1
ATOM 620 O O . VAL A 1 85 ? 9.351 3.757 -4.245 1.00 97.62 85 VAL A O 1
ATOM 623 N N . VAL A 1 86 ? 7.471 2.771 -4.997 1.00 97.00 86 VAL A N 1
ATOM 624 C CA . VAL A 1 86 ? 6.584 3.928 -4.852 1.00 97.00 86 VAL A CA 1
ATOM 625 C C . VAL A 1 86 ? 5.585 3.626 -3.744 1.00 97.00 86 VAL A C 1
ATOM 627 O O . VAL A 1 86 ? 4.971 2.562 -3.732 1.00 97.00 86 VAL A O 1
ATOM 630 N N . ILE A 1 87 ? 5.424 4.562 -2.809 1.00 97.75 87 ILE A N 1
ATOM 631 C CA . ILE A 1 87 ? 4.462 4.454 -1.711 1.00 97.75 87 ILE A CA 1
ATOM 632 C C . ILE A 1 87 ? 3.441 5.579 -1.861 1.00 97.75 87 ILE A C 1
ATOM 634 O O . ILE A 1 87 ? 3.816 6.748 -1.936 1.00 97.75 87 ILE A O 1
ATOM 638 N N . ARG A 1 88 ? 2.156 5.224 -1.887 1.00 96.81 88 ARG A N 1
ATOM 639 C CA . ARG A 1 88 ? 1.029 6.164 -1.835 1.00 96.81 88 ARG A CA 1
ATOM 640 C C . ARG A 1 88 ? 0.291 5.950 -0.522 1.00 96.81 88 ARG A C 1
ATOM 642 O O . ARG A 1 88 ? 0.043 4.802 -0.163 1.00 96.81 88 ARG A O 1
ATOM 649 N N . GLN A 1 89 ? 0.002 7.028 0.196 1.00 96.31 89 GLN A N 1
ATOM 650 C CA . GLN A 1 89 ? -0.659 6.989 1.501 1.00 96.31 89 GLN A CA 1
ATOM 651 C C . GLN A 1 89 ? -1.901 7.877 1.462 1.00 96.31 89 GLN A C 1
ATOM 653 O O . GLN A 1 89 ? -1.837 8.969 0.894 1.00 96.31 89 GLN A O 1
ATOM 658 N N . GLU A 1 90 ? -2.983 7.400 2.073 1.00 85.94 90 GLU A N 1
ATOM 659 C CA . GLU A 1 90 ? -4.261 8.105 2.240 1.00 85.94 90 GLU A CA 1
ATOM 660 C C . GLU A 1 90 ? -4.668 8.150 3.718 1.00 85.94 90 GLU A C 1
ATOM 662 O O . GLU A 1 90 ? -4.457 7.136 4.434 1.00 85.94 90 GLU A O 1
#

Secondary structure (DSSP, 8-state):
-------------------------------------------PPPPTTPPEEEEEEETTEEEEEEEETTEEEEEEEEE-TTS-EEEEE-

Radius of gyration: 36.13 Å; chains: 1; bounding box: 42×85×77 Å